Protein AF-A0A7S3ZUK3-F1 (afdb_monomer_lite)

Secondary structure (DSSP, 8-state):
--PPPP---GGGTTPPB--HHHHHHHHHTT--EEEE----TT-GGGS---EEEEEEEE-TTTSSEEEEE-TT--HHHHHHHT-TTSPPPPEEEEEEEEEEEETTS--EEEEEETTS---HHHHHHHHHHHHHHHHHHSS--GGGEEEEEGGG-

Radius of gyration: 14.73 Å; chains: 1; bounding box: 40×36×34 Å

pLDDT: mean 86.03, std 14.01, range [39.22, 97.31]

Structure (mmCIF, N/CA/C/O backbone):
data_AF-A0A7S3ZUK3-F1
#
_entry.id   AF-A0A7S3ZUK3-F1
#
loop_
_atom_site.group_PDB
_atom_site.id
_atom_site.type_symbol
_atom_site.label_atom_id
_atom_site.label_alt_id
_atom_site.label_comp_id
_atom_site.label_asym_id
_atom_site.label_entity_id
_atom_site.label_seq_id
_atom_site.pdbx_PDB_ins_code
_atom_site.Cartn_x
_atom_site.Cartn_y
_atom_site.Cartn_z
_atom_site.occupancy
_atom_site.B_iso_or_equiv
_atom_site.auth_seq_id
_atom_site.auth_comp_id
_atom_site.auth_asym_id
_atom_site.auth_atom_id
_atom_site.pdbx_PDB_model_num
ATOM 1 N N . ASP A 1 1 ? 26.091 -21.760 -8.424 1.00 41.09 1 ASP A N 1
ATOM 2 C CA . ASP A 1 1 ? 25.749 -20.345 -8.189 1.00 41.09 1 ASP A CA 1
ATOM 3 C C . ASP A 1 1 ? 24.680 -20.171 -7.129 1.00 41.09 1 ASP A C 1
ATOM 5 O O . ASP A 1 1 ? 23.492 -20.142 -7.428 1.00 41.09 1 ASP A O 1
ATOM 9 N N . ALA A 1 2 ? 25.106 -20.071 -5.869 1.00 39.22 2 ALA A N 1
ATOM 10 C CA . ALA A 1 2 ? 24.238 -19.630 -4.786 1.00 39.22 2 ALA A CA 1
ATOM 11 C C . ALA A 1 2 ? 24.137 -18.102 -4.868 1.00 39.22 2 ALA A C 1
ATOM 13 O O . ALA A 1 2 ? 25.057 -17.393 -4.468 1.00 39.22 2 ALA A O 1
ATOM 14 N N . ARG A 1 3 ? 23.046 -17.584 -5.445 1.00 39.69 3 ARG A N 1
ATOM 15 C CA . ARG A 1 3 ? 22.705 -16.166 -5.284 1.00 39.69 3 ARG A CA 1
ATOM 16 C C . ARG A 1 3 ? 22.490 -15.934 -3.792 1.00 39.69 3 ARG A C 1
ATOM 18 O O . ARG A 1 3 ? 21.616 -16.572 -3.207 1.00 39.69 3 ARG A O 1
ATOM 25 N N . ALA A 1 4 ? 23.315 -15.081 -3.190 1.00 41.47 4 ALA A N 1
ATOM 26 C CA . ALA A 1 4 ? 23.105 -14.625 -1.825 1.00 41.47 4 ALA A CA 1
ATOM 27 C C . ALA A 1 4 ? 21.666 -14.107 -1.716 1.00 41.47 4 ALA A C 1
ATOM 29 O O . ALA A 1 4 ? 21.233 -13.310 -2.553 1.00 41.47 4 ALA A O 1
ATOM 30 N N . ALA A 1 5 ? 20.916 -14.619 -0.739 1.00 47.66 5 ALA A N 1
ATOM 31 C CA . ALA A 1 5 ? 19.612 -14.059 -0.428 1.00 47.66 5 ALA A CA 1
ATOM 32 C C . ALA A 1 5 ? 19.808 -12.565 -0.117 1.00 47.66 5 ALA A C 1
ATOM 34 O O . ALA A 1 5 ? 20.802 -12.229 0.539 1.00 47.66 5 ALA A O 1
ATOM 35 N N . PRO A 1 6 ? 18.929 -11.673 -0.605 1.00 52.25 6 PRO A N 1
ATOM 36 C CA . PRO A 1 6 ? 18.975 -10.274 -0.202 1.00 52.25 6 PRO A CA 1
ATOM 37 C C . PRO A 1 6 ? 19.021 -10.196 1.328 1.00 52.25 6 PRO A C 1
ATOM 39 O O . PRO A 1 6 ? 18.336 -10.949 2.026 1.00 52.25 6 PRO A O 1
ATOM 42 N N . ALA A 1 7 ? 19.919 -9.355 1.843 1.00 55.91 7 ALA A N 1
ATOM 43 C CA . ALA A 1 7 ? 20.036 -9.115 3.271 1.00 55.91 7 ALA A CA 1
ATOM 44 C C . ALA A 1 7 ? 18.758 -8.399 3.716 1.00 55.91 7 ALA A C 1
ATOM 46 O O . ALA A 1 7 ? 18.637 -7.196 3.516 1.00 55.91 7 ALA A O 1
ATOM 47 N N . GLY A 1 8 ? 17.793 -9.167 4.225 1.00 56.84 8 GLY A N 1
ATOM 48 C CA . GLY A 1 8 ? 16.515 -8.622 4.670 1.00 56.84 8 GLY A CA 1
ATOM 49 C C . GLY A 1 8 ? 16.688 -7.640 5.825 1.00 56.84 8 GLY A C 1
ATOM 50 O O . GLY A 1 8 ? 17.688 -7.685 6.548 1.00 56.84 8 GLY A O 1
ATOM 51 N N . ASP A 1 9 ? 15.696 -6.776 6.006 1.00 67.56 9 ASP A N 1
ATOM 52 C CA . ASP A 1 9 ? 15.693 -5.740 7.033 1.00 67.56 9 ASP A CA 1
ATOM 53 C C . ASP A 1 9 ? 15.969 -6.305 8.441 1.00 67.56 9 ASP A C 1
ATOM 55 O O . ASP A 1 9 ? 15.208 -7.111 8.990 1.00 67.56 9 ASP A O 1
ATOM 59 N N . ALA A 1 10 ? 17.064 -5.851 9.059 1.00 68.19 10 ALA A N 1
ATOM 60 C CA . ALA A 1 10 ? 17.450 -6.239 10.412 1.00 68.19 10 ALA A CA 1
ATOM 61 C C . ALA A 1 10 ? 16.396 -5.842 11.463 1.00 68.19 10 ALA A C 1
ATOM 63 O O . ALA A 1 10 ? 16.288 -6.515 12.489 1.00 68.19 10 ALA A O 1
ATOM 64 N N . ARG A 1 11 ? 15.576 -4.810 11.198 1.00 76.50 11 ARG A N 1
ATOM 65 C CA . ARG A 1 11 ? 14.452 -4.395 12.062 1.00 76.50 11 ARG A CA 1
ATOM 66 C C . ARG A 1 11 ? 13.339 -5.445 12.121 1.00 76.50 11 ARG A C 1
ATOM 68 O O . ARG A 1 11 ? 12.580 -5.471 13.086 1.00 76.50 11 ARG A O 1
ATOM 75 N N . ALA A 1 12 ? 13.260 -6.315 11.116 1.00 78.19 12 ALA A N 1
ATOM 76 C CA . ALA A 1 12 ? 12.280 -7.391 11.016 1.00 78.19 12 ALA A CA 1
ATOM 77 C C . ALA A 1 12 ? 12.857 -8.761 11.428 1.00 78.19 12 ALA A C 1
ATOM 79 O O . ALA A 1 12 ? 12.212 -9.800 11.252 1.00 78.19 12 ALA A O 1
ATOM 80 N N . ALA A 1 13 ? 14.081 -8.810 11.967 1.00 79.94 13 ALA A N 1
ATOM 81 C CA . ALA A 1 13 ? 14.704 -10.061 12.381 1.00 79.94 13 ALA A CA 1
ATOM 82 C C . ALA A 1 13 ? 13.845 -10.781 13.442 1.00 79.94 13 ALA A C 1
ATOM 84 O O . ALA A 1 13 ? 13.615 -10.273 14.535 1.00 79.94 13 ALA A O 1
ATOM 85 N N . GLY A 1 14 ? 13.367 -11.984 13.108 1.00 88.12 14 GLY A N 1
ATOM 86 C CA . GLY A 1 14 ? 12.492 -12.792 13.969 1.00 88.12 14 GLY A CA 1
ATOM 87 C C . GLY A 1 14 ? 10.999 -12.699 13.644 1.00 88.12 14 GLY A C 1
ATOM 88 O O . GLY A 1 14 ? 10.231 -13.536 14.120 1.00 88.12 14 GLY A O 1
ATOM 89 N N . GLU A 1 15 ? 10.576 -11.764 12.790 1.00 94.88 15 GLU A N 1
ATOM 90 C CA . GLU A 1 15 ? 9.186 -11.715 12.337 1.00 94.88 15 GLU A CA 1
ATOM 91 C C . GLU A 1 15 ? 8.849 -12.910 11.430 1.00 94.88 15 GLU A C 1
ATOM 93 O O . GLU A 1 15 ? 9.673 -13.338 10.607 1.00 94.88 15 GLU A O 1
ATOM 98 N N . PRO A 1 16 ? 7.642 -13.486 11.559 1.00 96.31 16 PRO A N 1
ATOM 99 C CA . PRO A 1 16 ? 7.250 -14.632 10.767 1.00 96.31 16 PRO A CA 1
ATOM 100 C C . PRO A 1 16 ? 6.978 -14.263 9.308 1.00 96.31 16 PRO A C 1
ATOM 102 O O . PRO A 1 16 ? 6.372 -13.243 8.985 1.00 96.31 16 PRO A O 1
ATOM 105 N N . PHE A 1 17 ? 7.319 -15.187 8.414 1.00 97.00 17 PHE A N 1
ATOM 106 C CA . PHE A 1 17 ? 6.885 -15.115 7.026 1.00 97.00 17 PHE A CA 1
ATOM 107 C C . PHE A 1 17 ? 5.386 -15.409 6.886 1.00 97.00 17 PHE A C 1
ATOM 109 O O . PHE A 1 17 ? 4.854 -16.336 7.516 1.00 97.00 17 PHE A O 1
ATOM 116 N N . ARG A 1 18 ? 4.716 -14.665 6.004 1.00 96.94 18 ARG A N 1
ATOM 117 C CA . ARG A 1 18 ? 3.310 -14.873 5.628 1.00 96.94 18 ARG A CA 1
ATOM 118 C C . ARG A 1 18 ? 3.139 -14.877 4.113 1.00 96.94 18 ARG A C 1
ATOM 120 O O . ARG A 1 18 ? 3.891 -14.217 3.401 1.00 96.94 18 ARG A O 1
ATOM 127 N N . SER A 1 19 ? 2.181 -15.671 3.634 1.00 96.50 19 SER A N 1
ATOM 128 C CA . SER A 1 19 ? 1.736 -15.647 2.236 1.00 96.50 19 SER A CA 1
ATOM 129 C C . SER A 1 19 ? 0.854 -14.425 1.977 1.00 96.50 19 SER A C 1
ATOM 131 O O . SER A 1 19 ? 0.330 -13.840 2.923 1.00 96.50 19 SER A O 1
ATOM 133 N N . LEU A 1 20 ? 0.641 -14.083 0.701 1.00 95.94 20 LEU A N 1
ATOM 134 C CA . LEU A 1 20 ? -0.301 -13.028 0.312 1.00 95.94 20 LEU A CA 1
ATOM 135 C C . LEU A 1 20 ? -1.691 -13.267 0.912 1.00 95.94 20 LEU A C 1
ATOM 137 O O . LEU A 1 20 ? -2.241 -12.387 1.558 1.00 95.94 20 LEU A O 1
ATOM 141 N N . GLU A 1 21 ? -2.226 -14.474 0.735 1.00 95.31 21 GLU A N 1
ATOM 142 C CA . GLU A 1 21 ? -3.540 -14.864 1.254 1.00 95.31 21 GLU A CA 1
ATOM 143 C C . GLU A 1 21 ? -3.630 -14.684 2.775 1.00 95.31 21 GLU A C 1
ATOM 145 O O . GLU A 1 21 ? -4.595 -14.125 3.290 1.00 95.31 21 GLU A O 1
ATOM 150 N N . ALA A 1 22 ? -2.592 -15.098 3.511 1.00 96.50 22 ALA A N 1
ATOM 151 C CA . ALA A 1 22 ? -2.552 -14.900 4.953 1.00 96.50 22 ALA A CA 1
ATOM 152 C C . ALA A 1 22 ? -2.510 -13.412 5.319 1.00 96.50 22 ALA A C 1
ATOM 154 O O . ALA A 1 22 ? -3.155 -13.019 6.284 1.00 96.50 22 ALA A O 1
ATOM 155 N N . MET A 1 23 ? -1.777 -12.591 4.562 1.00 96.94 23 MET A N 1
ATOM 156 C CA . MET A 1 23 ? -1.711 -11.151 4.804 1.00 96.94 23 MET A CA 1
ATOM 157 C C . MET A 1 23 ? -3.042 -10.452 4.569 1.00 96.94 23 MET A C 1
ATOM 159 O O . MET A 1 23 ? -3.449 -9.668 5.421 1.00 96.94 23 MET A O 1
ATOM 163 N N . VAL A 1 24 ? -3.731 -10.770 3.472 1.00 95.19 24 VAL A N 1
ATOM 164 C CA . VAL A 1 24 ? -5.074 -10.244 3.194 1.00 95.19 24 VAL A CA 1
ATOM 165 C C . VAL A 1 24 ? -6.019 -10.621 4.334 1.00 95.19 24 VAL A C 1
ATOM 167 O O . VAL A 1 24 ? -6.610 -9.742 4.949 1.00 95.19 24 VAL A O 1
ATOM 170 N N . ASN A 1 25 ? -6.048 -11.895 4.738 1.00 94.94 25 ASN A N 1
ATOM 171 C CA . ASN A 1 25 ? -6.866 -12.335 5.871 1.00 94.94 25 ASN A CA 1
ATOM 172 C C . ASN A 1 25 ? -6.512 -11.611 7.184 1.00 94.94 25 ASN A C 1
ATOM 174 O O . ASN A 1 25 ? -7.399 -11.247 7.950 1.00 94.94 25 ASN A O 1
ATOM 178 N N . ILE A 1 26 ? -5.229 -11.398 7.482 1.00 95.31 26 ILE A N 1
ATOM 179 C CA . ILE A 1 26 ? -4.797 -10.688 8.698 1.00 95.31 26 ILE A CA 1
ATOM 180 C C . ILE A 1 26 ? -5.255 -9.223 8.675 1.00 95.31 26 ILE A C 1
ATOM 182 O O . ILE A 1 26 ? -5.712 -8.722 9.706 1.00 95.31 26 ILE A O 1
ATOM 186 N N . ALA A 1 27 ? -5.136 -8.556 7.525 1.00 93.44 27 ALA A N 1
ATOM 187 C CA . ALA A 1 27 ? -5.560 -7.174 7.337 1.00 93.44 27 ALA A CA 1
ATOM 188 C C . ALA A 1 27 ? -7.075 -7.018 7.494 1.00 93.44 27 ALA A C 1
ATOM 190 O O . ALA A 1 27 ? -7.509 -6.236 8.332 1.00 93.44 27 ALA A O 1
ATOM 191 N N . GLU A 1 28 ? -7.857 -7.851 6.813 1.00 89.19 28 GLU A N 1
ATOM 192 C CA . GLU A 1 28 ? -9.327 -7.821 6.852 1.00 89.19 28 GLU A CA 1
ATOM 193 C C . GLU A 1 28 ? -9.914 -8.130 8.238 1.00 89.19 28 GLU A C 1
ATOM 195 O O . GLU A 1 28 ? -11.015 -7.713 8.576 1.00 89.19 28 GLU A O 1
ATOM 200 N N . ASN A 1 29 ? -9.171 -8.845 9.087 1.00 91.38 29 ASN A N 1
ATOM 201 C CA . ASN A 1 29 ? -9.587 -9.124 10.463 1.00 91.38 29 ASN A CA 1
ATOM 202 C C . ASN A 1 29 ? -9.152 -8.036 11.467 1.00 91.38 29 ASN A C 1
ATOM 204 O O . ASN A 1 29 ? -9.210 -8.274 12.677 1.00 91.38 29 ASN A O 1
ATOM 208 N N . GLY A 1 30 ? -8.656 -6.883 11.000 1.00 87.31 30 GLY A N 1
ATOM 209 C CA . GLY A 1 30 ? -8.220 -5.769 11.851 1.00 87.31 30 GLY A CA 1
ATOM 210 C C . GLY A 1 30 ? -6.985 -6.082 12.707 1.00 87.31 30 GLY A C 1
ATOM 211 O O . GLY A 1 30 ? -6.748 -5.452 13.737 1.00 87.31 30 GLY A O 1
ATOM 212 N N . ARG A 1 31 ? -6.193 -7.095 12.327 1.00 89.62 31 ARG A N 1
ATOM 213 C CA . ARG A 1 31 ? -4.996 -7.543 13.072 1.00 89.62 31 ARG A CA 1
ATOM 214 C C . ARG A 1 31 ? -3.694 -7.032 12.462 1.00 89.62 31 ARG A C 1
ATOM 216 O O . ARG A 1 31 ? -2.616 -7.454 12.876 1.00 89.62 31 ARG A O 1
ATOM 223 N N . CYS A 1 32 ? -3.794 -6.152 11.473 1.00 94.44 32 CYS A N 1
ATOM 224 C CA . CYS A 1 32 ? -2.666 -5.607 10.740 1.00 94.44 32 CYS A CA 1
ATOM 225 C C . CYS A 1 32 ? -2.409 -4.157 11.146 1.00 94.44 32 CYS A C 1
ATOM 227 O O . CYS A 1 32 ? -3.331 -3.349 11.264 1.00 94.44 32 CYS A O 1
ATOM 229 N N . ARG A 1 33 ? -1.132 -3.820 11.326 1.00 96.69 33 ARG A N 1
ATOM 230 C CA . ARG A 1 33 ? -0.673 -2.439 11.456 1.00 96.69 33 ARG A CA 1
ATOM 231 C C . ARG A 1 33 ? 0.437 -2.188 10.457 1.00 96.69 33 ARG A C 1
ATOM 233 O O . ARG A 1 33 ? 1.274 -3.064 10.254 1.00 96.69 33 ARG A O 1
ATOM 240 N N . CYS A 1 34 ? 0.467 -1.001 9.879 1.00 95.62 34 CYS A N 1
ATOM 241 C CA . CYS A 1 34 ? 1.544 -0.569 9.002 1.00 95.62 34 CYS A CA 1
ATOM 242 C C . CYS A 1 34 ? 2.173 0.724 9.508 1.00 95.62 34 CYS A C 1
ATOM 244 O O . CYS A 1 34 ? 1.595 1.436 10.326 1.00 95.62 34 CYS A O 1
ATOM 246 N N . VAL A 1 35 ? 3.354 1.036 9.005 1.00 93.81 35 VAL A N 1
ATOM 247 C CA . VAL A 1 35 ? 3.975 2.355 9.142 1.00 93.81 35 VAL A CA 1
ATOM 248 C C . VAL A 1 35 ? 4.139 2.952 7.760 1.00 93.81 35 VAL A C 1
ATOM 250 O O . VAL A 1 35 ? 4.382 2.213 6.812 1.00 93.81 35 VAL A O 1
ATOM 253 N N . VAL A 1 36 ? 3.998 4.270 7.641 1.00 91.19 36 VAL A N 1
ATOM 254 C CA . VAL A 1 36 ? 4.378 4.998 6.424 1.00 91.19 36 VAL A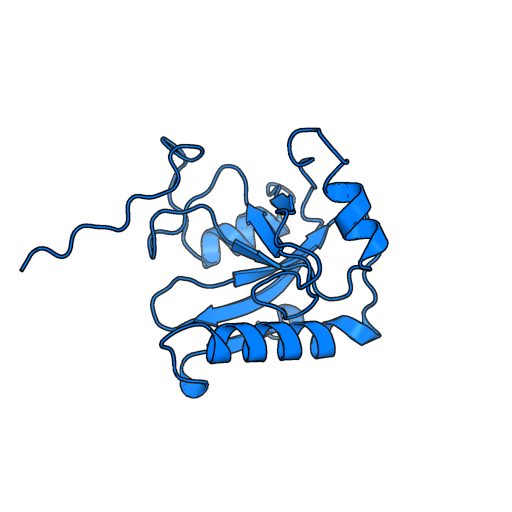 CA 1
ATOM 255 C C . VAL A 1 36 ? 5.877 5.275 6.499 1.00 91.19 36 VAL A C 1
ATOM 257 O O . VAL A 1 36 ? 6.396 5.612 7.560 1.00 91.19 36 VAL A O 1
ATOM 260 N N . GLU A 1 37 ? 6.582 5.124 5.385 1.00 87.25 37 GLU A N 1
ATOM 261 C CA . GLU A 1 37 ? 8.013 5.391 5.281 1.00 87.25 37 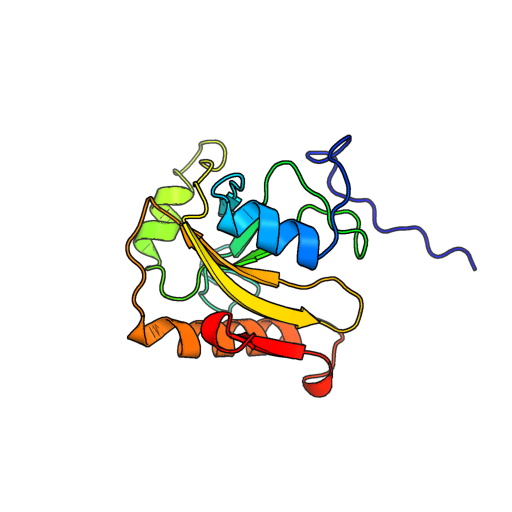GLU A CA 1
ATOM 262 C C . GLU A 1 37 ? 8.297 6.759 4.661 1.00 87.25 37 GLU A C 1
ATOM 264 O O . GLU A 1 37 ? 7.646 7.200 3.708 1.00 87.25 37 GLU A O 1
ATOM 269 N N . ALA A 1 38 ? 9.352 7.409 5.152 1.00 74.31 38 ALA A N 1
ATOM 270 C CA . ALA A 1 38 ? 9.872 8.625 4.551 1.00 74.31 38 ALA A CA 1
ATOM 271 C C . ALA A 1 38 ? 10.569 8.293 3.217 1.00 74.31 38 ALA A C 1
ATOM 273 O O . ALA A 1 38 ? 11.757 7.988 3.169 1.00 74.31 38 ALA A O 1
ATOM 274 N N . ARG A 1 39 ? 9.825 8.358 2.107 1.00 71.25 39 ARG A N 1
ATOM 275 C CA . ARG A 1 39 ? 10.335 8.109 0.740 1.00 71.25 39 ARG A CA 1
ATOM 276 C C . ARG A 1 39 ? 10.652 9.401 -0.041 1.00 71.25 39 ARG A C 1
ATOM 278 O O . ARG A 1 39 ? 10.709 9.395 -1.266 1.00 71.25 39 ARG A O 1
ATOM 285 N N . GLY A 1 40 ? 10.884 10.514 0.661 1.00 61.69 40 GLY A N 1
ATOM 286 C CA . GLY A 1 40 ? 11.055 11.848 0.067 1.00 61.69 40 GLY A CA 1
ATOM 287 C C . GLY A 1 40 ? 9.747 12.440 -0.485 1.00 61.69 40 GLY A C 1
ATOM 288 O O . GLY A 1 40 ? 8.678 11.826 -0.387 1.00 61.69 40 GLY A O 1
ATOM 289 N N . GLU A 1 41 ? 9.825 13.642 -1.072 1.00 57.38 41 GLU A N 1
ATOM 290 C CA . GLU A 1 41 ? 8.661 14.357 -1.642 1.00 57.38 41 GLU A CA 1
ATOM 291 C C . GLU A 1 41 ? 7.960 13.559 -2.759 1.00 57.38 41 GLU A C 1
ATOM 293 O O . GLU A 1 41 ? 6.761 13.704 -2.976 1.00 57.38 41 GLU A O 1
ATOM 298 N N . GLY A 1 42 ? 8.681 12.651 -3.424 1.00 61.12 42 GLY A N 1
ATOM 299 C CA . GLY A 1 42 ? 8.155 11.828 -4.513 1.00 61.12 42 GLY A CA 1
ATOM 300 C C . GLY A 1 42 ? 7.354 10.591 -4.089 1.00 61.12 42 GLY A C 1
ATOM 301 O O . GLY A 1 42 ? 6.840 9.898 -4.962 1.00 61.12 42 GLY A O 1
ATOM 302 N N . GLY A 1 43 ? 7.241 10.261 -2.797 1.00 66.06 43 GLY A N 1
ATOM 303 C CA . GLY A 1 43 ? 6.602 9.006 -2.366 1.00 66.06 43 GLY A CA 1
ATOM 304 C C . GLY A 1 43 ? 7.306 7.759 -2.926 1.00 66.06 43 GLY A C 1
ATOM 305 O O . GLY A 1 43 ? 8.486 7.810 -3.278 1.00 66.06 43 GLY A O 1
ATOM 306 N N . ALA A 1 44 ? 6.603 6.625 -3.030 1.00 75.00 44 ALA A N 1
ATOM 307 C CA . ALA A 1 44 ? 7.186 5.400 -3.592 1.00 75.00 44 ALA A CA 1
ATOM 308 C C . ALA A 1 44 ? 7.702 5.626 -5.021 1.00 75.00 44 ALA A C 1
ATOM 310 O O . ALA A 1 44 ? 6.910 5.769 -5.955 1.00 75.00 44 ALA A O 1
ATOM 311 N N . TRP A 1 45 ? 9.029 5.661 -5.174 1.00 82.75 45 TRP A N 1
ATOM 312 C CA . TRP A 1 45 ? 9.738 5.765 -6.454 1.00 82.75 45 TRP A CA 1
ATOM 313 C C . TRP A 1 45 ? 9.291 6.937 -7.348 1.00 82.75 45 TRP A C 1
ATOM 315 O O . TRP A 1 45 ? 9.353 6.839 -8.570 1.00 82.75 45 TRP A O 1
ATOM 325 N N . GLY A 1 46 ? 8.830 8.044 -6.754 1.00 82.69 46 GLY A N 1
ATOM 326 C CA . GLY A 1 46 ? 8.355 9.216 -7.502 1.00 82.69 46 GLY A CA 1
ATOM 327 C C . GLY A 1 46 ? 6.869 9.190 -7.889 1.00 82.69 46 GLY A C 1
ATOM 328 O O . GLY A 1 46 ? 6.418 10.091 -8.589 1.00 82.69 46 GLY A O 1
ATOM 329 N N . SER A 1 47 ? 6.089 8.197 -7.444 1.00 87.31 47 SER A N 1
ATOM 330 C CA . SER A 1 47 ? 4.645 8.093 -7.742 1.00 87.31 47 SER A CA 1
ATOM 331 C C . SER A 1 47 ? 3.768 9.170 -7.086 1.00 87.31 47 SER A C 1
ATOM 333 O O . SER A 1 47 ? 2.607 9.350 -7.468 1.00 87.31 47 SER A O 1
ATOM 335 N N . GLY A 1 48 ? 4.284 9.840 -6.055 1.00 88.50 48 GLY A N 1
ATOM 336 C CA . GLY A 1 48 ? 3.528 10.708 -5.153 1.00 88.50 48 GLY A CA 1
ATOM 337 C C . GLY A 1 48 ? 2.580 9.950 -4.218 1.00 88.50 48 GLY A C 1
ATOM 338 O O . GLY A 1 48 ? 1.856 10.583 -3.455 1.00 88.50 48 GLY A O 1
ATOM 339 N N . VAL A 1 49 ? 2.567 8.613 -4.262 1.00 92.69 49 VAL A N 1
ATOM 340 C CA . VAL A 1 49 ? 1.685 7.778 -3.441 1.00 92.69 49 VAL A CA 1
ATOM 341 C C . VAL A 1 49 ? 2.400 7.405 -2.138 1.00 92.69 49 VAL A C 1
ATOM 343 O O . VAL A 1 49 ? 3.560 6.970 -2.191 1.00 92.69 49 VAL A O 1
ATOM 346 N N . PRO A 1 50 ? 1.750 7.576 -0.970 1.00 93.31 50 PRO A N 1
ATOM 347 C CA . PRO A 1 50 ? 2.311 7.149 0.304 1.00 93.31 50 PRO A CA 1
ATOM 348 C C . PRO A 1 50 ? 2.579 5.647 0.322 1.00 93.31 50 PRO A C 1
ATOM 350 O O . PRO A 1 50 ? 1.814 4.849 -0.224 1.00 93.31 50 PRO A O 1
ATOM 353 N N . TYR A 1 51 ? 3.681 5.275 0.957 1.00 93.38 51 TYR A N 1
ATOM 354 C CA . TYR A 1 51 ? 4.223 3.926 0.934 1.00 93.38 51 TYR A CA 1
ATOM 355 C C . TYR A 1 51 ? 4.760 3.555 2.297 1.00 93.38 51 TYR A C 1
ATOM 357 O O . TYR A 1 51 ? 5.194 4.431 3.044 1.00 93.38 51 TYR A O 1
ATOM 365 N N . GLY A 1 52 ? 4.778 2.268 2.594 1.00 93.94 52 GLY A N 1
ATOM 366 C CA . GLY A 1 52 ? 5.367 1.784 3.816 1.00 93.94 52 GLY A CA 1
ATOM 367 C C . GLY A 1 52 ? 5.359 0.275 3.918 1.00 93.94 52 GLY A C 1
ATOM 368 O O . GLY A 1 52 ? 5.345 -0.429 2.910 1.00 93.94 52 GLY A O 1
ATOM 369 N N . GLU A 1 53 ? 5.325 -0.216 5.148 1.00 95.38 53 GLU A N 1
ATOM 370 C CA . GLU A 1 53 ? 5.448 -1.639 5.438 1.00 95.38 53 GLU A CA 1
ATOM 371 C C . GLU A 1 53 ? 4.506 -2.085 6.558 1.00 95.38 53 GLU A C 1
ATOM 373 O O . GLU A 1 53 ? 4.166 -1.323 7.468 1.00 95.38 53 GLU A O 1
ATOM 378 N N . VAL A 1 54 ? 4.083 -3.345 6.499 1.00 96.38 54 VAL A N 1
ATOM 379 C CA . VAL A 1 54 ? 3.333 -4.013 7.559 1.00 96.38 54 VAL A CA 1
ATOM 380 C C . VAL A 1 54 ? 4.278 -4.442 8.676 1.00 96.38 54 VAL A C 1
ATOM 382 O O . VAL A 1 54 ? 5.266 -5.132 8.443 1.00 96.38 54 VAL A O 1
ATOM 385 N N . LEU A 1 55 ? 3.921 -4.122 9.915 1.00 95.25 55 LEU A N 1
ATOM 386 C CA . LEU A 1 55 ? 4.660 -4.549 11.098 1.00 95.25 55 LEU A CA 1
ATOM 387 C C . LEU A 1 55 ? 4.353 -6.011 11.4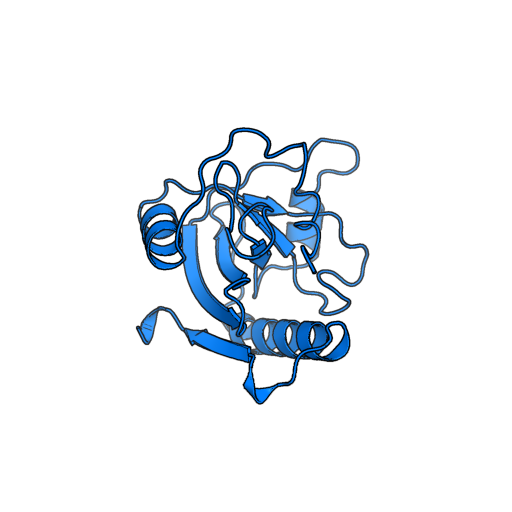53 1.00 95.25 55 LEU A C 1
ATOM 389 O O . LEU A 1 55 ? 3.191 -6.423 11.479 1.00 95.25 55 LEU A O 1
ATOM 393 N N . GLY A 1 56 ? 5.383 -6.780 11.811 1.00 95.38 56 GLY A N 1
ATOM 394 C CA . GLY A 1 56 ? 5.228 -8.126 12.365 1.00 95.38 56 GLY A CA 1
ATOM 395 C C . GLY A 1 56 ? 5.131 -9.256 11.339 1.00 95.38 56 GLY A C 1
ATOM 396 O O . GLY A 1 56 ? 4.980 -10.409 11.748 1.00 95.38 56 GLY A O 1
ATOM 397 N N . PHE A 1 57 ? 5.213 -8.975 10.034 1.00 96.12 57 PHE A N 1
ATOM 398 C CA . PHE A 1 57 ? 5.061 -9.994 8.995 1.00 96.12 57 PHE A CA 1
ATOM 399 C C . PHE A 1 57 ? 5.976 -9.755 7.798 1.00 96.12 57 PHE A C 1
ATOM 401 O O . PHE A 1 57 ? 5.947 -8.699 7.170 1.00 96.12 57 PHE A O 1
ATOM 408 N N . ARG A 1 58 ? 6.716 -10.799 7.417 1.00 96.50 58 ARG A N 1
ATOM 409 C CA . ARG A 1 58 ? 7.682 -10.754 6.314 1.00 96.50 58 ARG A CA 1
ATOM 410 C C . ARG A 1 58 ? 7.182 -11.413 5.039 1.00 96.50 58 ARG A C 1
ATOM 412 O O . ARG A 1 58 ? 6.465 -12.424 5.076 1.00 96.50 58 ARG A O 1
ATOM 419 N N . ASN A 1 59 ? 7.639 -10.887 3.912 1.00 95.06 59 ASN A N 1
ATOM 420 C CA . ASN A 1 59 ? 7.499 -11.480 2.597 1.00 95.06 59 ASN A CA 1
ATOM 421 C C . ASN A 1 59 ? 8.689 -12.412 2.313 1.00 95.06 59 ASN A C 1
ATOM 423 O O . ASN A 1 59 ? 9.847 -12.087 2.556 1.00 95.06 59 ASN A O 1
ATOM 427 N N . ARG A 1 60 ? 8.416 -13.619 1.803 1.00 94.38 60 ARG A N 1
ATOM 428 C CA . ARG A 1 60 ? 9.470 -14.584 1.435 1.00 94.38 60 ARG A CA 1
ATOM 429 C C . ARG A 1 60 ? 10.216 -14.204 0.156 1.00 94.38 60 ARG A C 1
ATOM 431 O O . ARG A 1 60 ? 11.259 -14.794 -0.105 1.00 94.38 60 ARG A O 1
ATOM 438 N N . ALA A 1 61 ? 9.658 -13.308 -0.657 1.00 92.62 61 ALA A N 1
ATOM 439 C CA . ALA A 1 61 ? 10.211 -12.954 -1.960 1.00 92.62 61 ALA A CA 1
ATOM 440 C C . ALA A 1 61 ? 11.556 -12.218 -1.853 1.00 92.62 61 ALA A C 1
ATOM 442 O O . ALA A 1 61 ? 12.464 -12.489 -2.636 1.00 92.62 61 ALA A O 1
ATOM 443 N N . ASP A 1 62 ? 11.680 -11.320 -0.881 1.00 90.56 62 ASP A N 1
ATOM 444 C CA . ASP A 1 62 ? 12.861 -10.488 -0.630 1.00 90.56 62 ASP A CA 1
ATOM 445 C C . ASP A 1 62 ? 13.339 -10.542 0.826 1.00 90.56 62 ASP A C 1
ATOM 447 O O . ASP A 1 62 ? 14.456 -10.132 1.118 1.00 90.56 62 ASP A O 1
ATOM 451 N N . GLY A 1 63 ? 12.556 -11.127 1.732 1.00 92.44 63 GLY A N 1
ATOM 452 C CA . GLY A 1 63 ? 12.927 -11.206 3.135 1.00 92.44 63 GLY A CA 1
ATOM 453 C C . GLY A 1 63 ? 12.582 -9.952 3.928 1.00 92.44 63 GLY A C 1
ATOM 454 O O . GLY A 1 63 ? 12.876 -9.936 5.122 1.00 92.44 63 GLY A O 1
ATOM 455 N N . ASP A 1 64 ? 11.942 -8.953 3.335 1.00 93.44 64 ASP A N 1
ATOM 456 C CA . ASP A 1 64 ? 11.550 -7.732 4.033 1.00 93.44 64 ASP A CA 1
ATOM 457 C C . ASP A 1 64 ? 10.137 -7.863 4.604 1.00 93.44 64 ASP A C 1
ATOM 459 O O . ASP A 1 64 ? 9.480 -8.904 4.469 1.00 93.44 64 ASP A O 1
ATOM 463 N N . ARG A 1 65 ? 9.674 -6.840 5.322 1.00 95.88 65 ARG A N 1
ATOM 464 C CA . ARG A 1 65 ? 8.2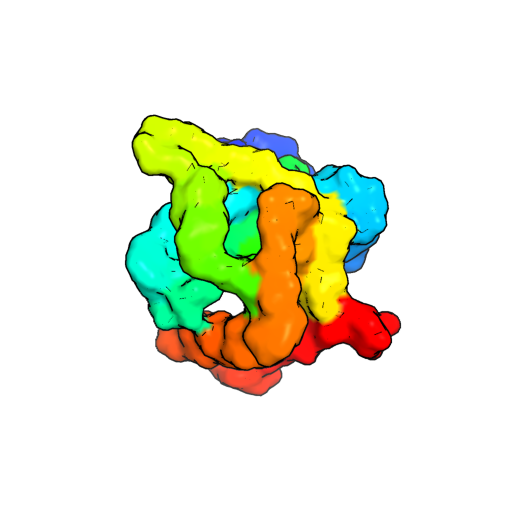64 -6.743 5.708 1.00 95.88 65 ARG A CA 1
ATOM 465 C C . ARG A 1 65 ? 7.381 -6.619 4.472 1.00 95.88 65 ARG A C 1
ATOM 467 O O . ARG A 1 65 ? 7.825 -6.253 3.391 1.00 95.88 65 ARG A O 1
ATOM 474 N N . TRP A 1 66 ? 6.108 -6.964 4.624 1.00 96.94 66 TRP A N 1
ATOM 475 C CA . TRP A 1 66 ? 5.151 -6.792 3.536 1.00 96.94 66 TRP A CA 1
ATOM 476 C C . TRP A 1 66 ? 4.962 -5.318 3.200 1.00 96.94 66 TRP A C 1
ATOM 478 O O . TRP A 1 66 ? 4.545 -4.538 4.048 1.00 96.94 66 TRP A O 1
ATOM 488 N N . ASP A 1 67 ? 5.214 -4.956 1.951 1.00 95.81 67 ASP A N 1
ATOM 489 C CA . ASP A 1 67 ? 5.039 -3.589 1.486 1.00 95.81 67 ASP A CA 1
ATOM 490 C C . ASP A 1 67 ? 3.563 -3.207 1.325 1.00 95.81 67 ASP A C 1
ATOM 492 O O . ASP A 1 67 ? 2.743 -3.970 0.790 1.00 95.81 67 ASP A O 1
ATOM 496 N N . VAL A 1 68 ? 3.254 -1.968 1.698 1.00 96.50 68 VAL A N 1
ATOM 497 C CA . VAL A 1 68 ? 1.941 -1.351 1.510 1.00 96.50 68 VAL A CA 1
ATOM 498 C C . VAL A 1 68 ? 2.058 -0.017 0.788 1.00 96.50 68 VAL A C 1
ATOM 500 O O . VAL A 1 68 ? 3.061 0.688 0.886 1.00 96.50 68 VAL A O 1
ATOM 503 N N . PHE A 1 69 ? 0.995 0.365 0.097 1.00 96.38 69 PHE A N 1
ATOM 504 C CA . PHE A 1 69 ? 0.795 1.725 -0.379 1.00 96.38 69 PHE A CA 1
ATOM 505 C C . PHE A 1 69 ? -0.636 2.167 -0.076 1.00 96.38 69 PHE A C 1
ATOM 507 O O . PHE A 1 69 ? -1.542 1.338 0.029 1.00 96.38 69 PHE A O 1
ATOM 514 N N . LEU A 1 70 ? -0.823 3.473 0.107 1.00 95.94 70 LEU A N 1
ATOM 515 C CA . LEU A 1 70 ? -2.072 4.053 0.601 1.00 95.94 70 LEU A CA 1
ATOM 516 C C . LEU A 1 70 ? -2.679 4.958 -0.485 1.00 95.94 70 LEU A C 1
ATOM 518 O O . LEU A 1 70 ? -2.517 6.181 -0.429 1.00 95.94 70 LEU A O 1
ATOM 522 N N . PRO A 1 71 ? -3.292 4.385 -1.538 1.00 96.31 71 PRO A N 1
ATOM 523 C CA . PRO A 1 71 ? -3.884 5.177 -2.610 1.00 96.31 71 PRO A CA 1
ATOM 524 C C . PRO A 1 71 ? -5.081 5.981 -2.087 1.00 96.31 71 PRO A C 1
ATOM 526 O O . PRO A 1 71 ? -5.800 5.535 -1.201 1.00 96.31 71 PRO A O 1
ATOM 529 N N . GLY A 1 72 ? -5.289 7.183 -2.624 1.00 95.31 72 GLY A N 1
ATOM 530 C CA . GLY A 1 72 ? -6.363 8.080 -2.187 1.00 95.31 72 GLY A CA 1
ATOM 531 C C . GLY A 1 72 ? -6.053 8.860 -0.904 1.00 95.31 72 GLY A C 1
ATOM 532 O O . GLY A 1 72 ? -6.722 9.856 -0.635 1.00 95.31 72 GLY A O 1
ATOM 533 N N . LEU A 1 73 ? -4.997 8.510 -0.161 1.00 93.75 73 LEU A N 1
ATOM 534 C CA . LEU A 1 73 ? -4.545 9.293 0.990 1.00 93.75 73 LEU A CA 1
ATOM 535 C C . LEU A 1 73 ? -3.973 10.649 0.534 1.00 93.75 73 LEU A C 1
ATOM 537 O O . LEU A 1 73 ? -3.270 10.753 -0.482 1.00 93.75 73 LEU A O 1
ATOM 541 N N . ALA A 1 74 ? -4.292 11.725 1.256 1.00 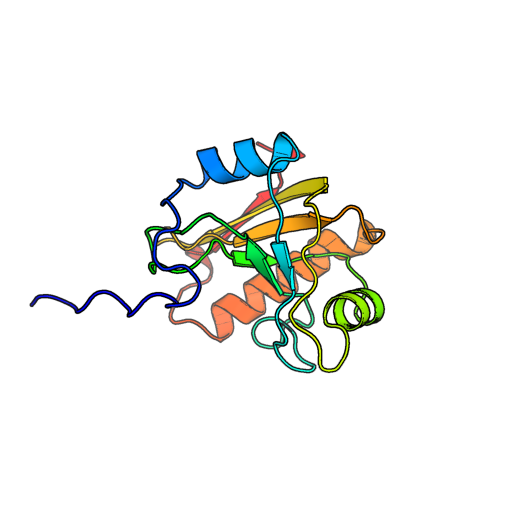90.19 74 ALA A N 1
ATOM 542 C CA . ALA A 1 74 ? -3.712 13.034 0.984 1.00 90.19 74 ALA A CA 1
ATOM 543 C C . ALA A 1 74 ? -2.251 13.092 1.448 1.00 90.19 74 ALA A C 1
ATOM 545 O O . ALA A 1 74 ? -1.860 12.479 2.440 1.00 90.19 74 ALA A O 1
ATOM 546 N N . ARG A 1 75 ? -1.423 13.871 0.743 1.00 84.88 75 ARG A N 1
ATOM 547 C CA . ARG A 1 75 ? -0.001 13.978 1.088 1.00 84.88 75 ARG A CA 1
ATOM 548 C C . ARG A 1 75 ? 0.215 14.560 2.487 1.00 84.88 75 ARG A C 1
ATOM 550 O O . ARG A 1 75 ? 1.033 14.032 3.226 1.00 84.88 75 ARG A O 1
ATOM 557 N N . ALA A 1 76 ? -0.560 15.579 2.855 1.00 87.19 76 ALA A N 1
ATOM 558 C CA . ALA A 1 76 ? -0.496 16.186 4.183 1.00 87.19 76 ALA A CA 1
ATOM 559 C C . ALA A 1 76 ? -0.777 15.172 5.307 1.00 87.19 76 ALA A C 1
ATOM 561 O O . ALA A 1 76 ? -0.114 15.208 6.338 1.00 87.19 76 ALA A O 1
ATOM 562 N N . ASP A 1 77 ? -1.698 14.231 5.085 1.00 89.31 77 ASP A N 1
ATOM 563 C CA . ASP A 1 77 ? -2.011 13.169 6.046 1.00 89.31 77 ASP A CA 1
ATOM 564 C C . ASP A 1 77 ? -0.876 12.143 6.148 1.00 89.31 77 ASP A C 1
ATOM 566 O O . ASP A 1 77 ? -0.513 11.703 7.239 1.00 89.31 77 ASP A O 1
ATOM 570 N N . ALA A 1 78 ? -0.262 11.794 5.014 1.00 85.56 78 ALA A N 1
ATOM 571 C CA . ALA A 1 78 ? 0.919 10.938 4.996 1.00 85.56 78 ALA A CA 1
ATOM 572 C C . ALA A 1 78 ? 2.117 11.590 5.707 1.00 85.56 78 ALA A C 1
ATOM 574 O O . ALA A 1 78 ? 2.816 10.919 6.462 1.00 85.56 78 ALA A O 1
ATOM 575 N N . ASP A 1 79 ? 2.328 12.892 5.513 1.00 85.12 79 ASP A N 1
ATOM 576 C CA . ASP A 1 79 ? 3.367 13.646 6.219 1.00 85.12 79 ASP A CA 1
ATOM 577 C C . ASP A 1 79 ? 3.060 13.737 7.725 1.00 85.12 79 ASP A C 1
ATOM 579 O O . ASP A 1 79 ? 3.961 13.579 8.546 1.00 85.12 79 ASP A O 1
ATOM 583 N N . ALA A 1 80 ? 1.787 13.884 8.110 1.00 84.69 80 ALA A N 1
ATOM 584 C CA . ALA A 1 80 ? 1.365 13.821 9.510 1.00 84.69 80 ALA A CA 1
ATOM 585 C C . ALA A 1 80 ? 1.589 12.431 10.139 1.00 84.69 80 ALA A C 1
ATOM 587 O O . ALA A 1 80 ? 1.847 12.327 11.337 1.00 84.69 80 ALA A O 1
ATOM 588 N N . ALA A 1 81 ? 1.522 11.350 9.353 1.00 82.81 81 ALA A N 1
ATOM 589 C CA . ALA A 1 81 ? 1.850 10.001 9.818 1.00 82.81 81 ALA A CA 1
ATOM 590 C C . ALA A 1 81 ? 3.356 9.781 10.049 1.00 82.81 81 ALA A C 1
ATOM 592 O O . ALA A 1 81 ? 3.730 8.880 10.804 1.00 82.81 81 ALA A O 1
ATOM 593 N N . LEU A 1 82 ? 4.199 10.590 9.402 1.00 78.31 82 LEU A N 1
ATOM 594 C CA . LEU A 1 82 ? 5.658 10.510 9.463 1.00 78.31 82 LEU A CA 1
ATOM 595 C C . LEU A 1 82 ? 6.283 11.315 10.608 1.00 78.31 82 LEU A C 1
ATOM 597 O O . LEU A 1 82 ? 7.504 11.304 10.700 1.00 78.31 82 LEU A O 1
ATOM 601 N N . ASP A 1 83 ? 5.465 11.989 11.426 1.00 66.81 83 ASP A N 1
ATOM 602 C CA . ASP A 1 83 ? 5.804 12.845 12.577 1.00 66.81 83 ASP A CA 1
ATOM 603 C C . ASP A 1 83 ? 7.270 13.321 12.616 1.00 66.81 83 ASP A C 1
ATOM 605 O O . ASP A 1 83 ? 8.178 12.593 13.019 1.00 66.81 83 ASP A O 1
ATOM 609 N N . ALA A 1 84 ? 7.511 14.549 12.145 1.00 53.22 84 ALA A N 1
ATOM 610 C CA . ALA A 1 84 ? 8.839 15.066 11.816 1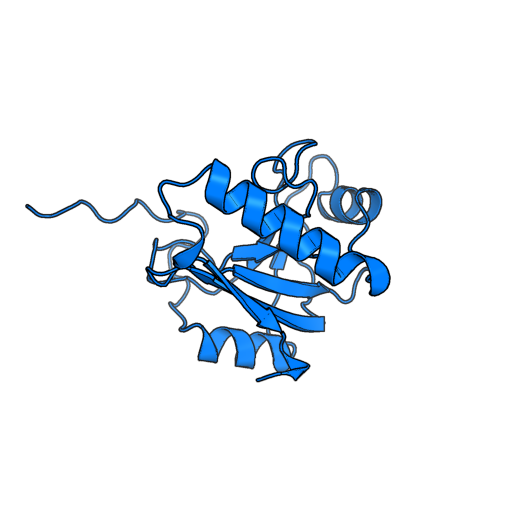.00 53.22 84 ALA A CA 1
ATOM 611 C C . ALA A 1 84 ? 9.856 14.927 12.972 1.00 53.22 84 ALA A C 1
ATOM 613 O O . ALA A 1 84 ? 9.951 15.784 13.848 1.00 53.22 84 ALA A O 1
ATOM 614 N N . GLY A 1 85 ? 10.661 13.858 12.933 1.00 54.53 85 GLY A N 1
ATOM 615 C CA . GLY A 1 85 ? 11.730 13.579 13.898 1.00 54.53 85 GLY A CA 1
ATOM 616 C C . GLY A 1 85 ? 11.441 12.470 14.918 1.00 54.53 85 GLY A C 1
ATOM 617 O O . GLY A 1 85 ? 12.294 12.229 15.773 1.00 54.53 85 GLY A O 1
ATOM 618 N N . ALA A 1 86 ? 10.296 11.788 14.835 1.00 60.97 86 ALA A N 1
ATOM 619 C CA . ALA A 1 86 ? 9.962 10.618 15.647 1.00 60.97 86 ALA A CA 1
ATOM 620 C C . ALA A 1 86 ? 9.977 9.316 14.821 1.00 60.97 86 ALA A C 1
ATOM 622 O O . ALA A 1 86 ? 10.018 9.327 13.591 1.00 60.97 86 ALA A O 1
ATOM 623 N N . GLU A 1 87 ? 9.969 8.174 15.513 1.00 70.81 87 GLU A N 1
ATOM 624 C CA . GLU A 1 87 ? 9.778 6.864 14.880 1.00 70.81 87 GLU A CA 1
ATOM 625 C C . GLU A 1 87 ? 8.429 6.819 14.130 1.00 70.81 87 GLU A C 1
ATOM 627 O O . GLU A 1 87 ? 7.438 7.336 14.659 1.00 70.81 87 GLU A O 1
ATOM 632 N N . PRO A 1 88 ? 8.347 6.180 12.943 1.00 81.62 88 PRO A N 1
ATOM 633 C CA . PRO A 1 88 ? 7.111 6.099 12.170 1.00 81.62 88 PRO A CA 1
ATOM 634 C C . PRO A 1 88 ? 5.930 5.599 13.007 1.00 81.62 88 PRO A C 1
ATOM 636 O O . PRO A 1 88 ? 5.998 4.535 13.632 1.00 81.62 88 PRO A O 1
ATOM 639 N N . ARG A 1 89 ? 4.821 6.348 13.008 1.00 87.75 89 ARG A N 1
ATOM 640 C CA . ARG A 1 89 ? 3.642 6.007 13.812 1.00 87.75 89 ARG A CA 1
ATOM 641 C C . ARG A 1 89 ? 2.952 4.759 13.245 1.00 87.75 89 ARG A C 1
ATOM 643 O O . ARG A 1 89 ? 2.520 4.794 12.091 1.00 87.75 89 ARG A O 1
ATOM 650 N N . PRO A 1 90 ? 2.742 3.690 14.038 1.00 92.69 90 PRO A N 1
ATOM 651 C CA . PRO A 1 90 ? 1.931 2.560 13.602 1.00 92.69 90 PRO A CA 1
ATOM 652 C C . PRO A 1 90 ? 0.474 2.974 13.372 1.00 92.69 90 PRO A C 1
ATOM 654 O O . PRO A 1 90 ? -0.178 3.511 14.268 1.00 92.69 90 PRO A O 1
ATOM 657 N N . LEU A 1 91 ? -0.046 2.673 12.188 1.00 94.19 91 LEU A N 1
ATOM 658 C CA . LEU A 1 91 ? -1.424 2.896 11.769 1.00 94.19 91 LEU A CA 1
ATOM 659 C C . LEU A 1 91 ? -2.148 1.553 11.682 1.00 94.19 91 LEU A C 1
ATOM 661 O O . LEU A 1 91 ? -1.593 0.579 11.172 1.00 94.19 91 LEU A O 1
ATOM 665 N N . ALA A 1 92 ? -3.378 1.489 12.187 1.00 95.88 92 ALA A N 1
ATOM 666 C CA . ALA A 1 92 ? -4.235 0.328 11.979 1.00 95.88 92 ALA A CA 1
ATOM 667 C C . ALA A 1 92 ? -4.709 0.300 10.522 1.00 95.88 92 ALA A C 1
ATOM 669 O O . ALA A 1 92 ? -5.146 1.325 9.999 1.00 95.88 92 ALA A O 1
ATOM 670 N N . VAL A 1 93 ? -4.583 -0.860 9.874 1.00 96.12 93 VAL A N 1
ATOM 671 C CA . VAL A 1 93 ? -5.149 -1.082 8.540 1.00 96.12 93 VAL A CA 1
ATOM 672 C C . VAL A 1 93 ? -6.646 -1.324 8.701 1.00 96.12 93 VAL A C 1
ATOM 674 O O . VAL A 1 93 ? -7.031 -2.259 9.402 1.00 96.12 93 VAL A O 1
ATOM 677 N N . ALA A 1 94 ? -7.454 -0.485 8.055 1.00 94.56 94 ALA A N 1
ATOM 678 C CA . ALA A 1 94 ? -8.911 -0.539 8.102 1.00 94.56 94 ALA A CA 1
ATOM 679 C C . ALA A 1 94 ? -9.456 -1.636 7.179 1.00 94.56 94 ALA A C 1
ATOM 681 O O . ALA A 1 94 ? -10.280 -2.451 7.584 1.00 94.56 94 ALA A O 1
ATOM 682 N N . ARG A 1 95 ? -8.968 -1.658 5.930 1.00 93.12 95 ARG A N 1
ATOM 683 C CA . ARG A 1 95 ? -9.301 -2.657 4.905 1.00 93.12 95 ARG A CA 1
ATOM 684 C C . ARG A 1 95 ? -8.250 -2.716 3.802 1.00 93.12 95 ARG A C 1
ATOM 686 O O . ARG A 1 95 ? -7.471 -1.774 3.608 1.00 93.12 95 ARG A O 1
ATOM 693 N N . VAL A 1 96 ? -8.259 -3.809 3.050 1.00 95.81 96 VAL A N 1
ATOM 694 C CA . VAL A 1 96 ? -7.496 -3.976 1.812 1.00 95.81 96 VAL A CA 1
ATOM 695 C C . VAL A 1 96 ? -8.341 -3.488 0.635 1.00 95.81 96 VAL A C 1
ATOM 697 O O . VAL A 1 96 ? -9.407 -4.016 0.355 1.00 95.81 96 VAL A O 1
ATOM 700 N N . LEU A 1 97 ? -7.841 -2.490 -0.091 1.00 95.56 97 LEU A N 1
ATOM 701 C CA . LEU A 1 97 ? -8.483 -1.966 -1.305 1.00 95.56 97 LEU A CA 1
ATOM 702 C C . LEU A 1 97 ? -8.152 -2.829 -2.533 1.00 95.56 97 LEU A C 1
ATOM 704 O O . LEU A 1 97 ? -8.885 -2.881 -3.519 1.00 95.56 97 LEU A O 1
ATOM 708 N N . GLY A 1 98 ? -7.012 -3.513 -2.490 1.00 95.56 98 GLY A N 1
ATOM 709 C CA . GLY A 1 98 ? -6.573 -4.400 -3.552 1.00 95.56 98 GLY A CA 1
ATOM 710 C C . GLY A 1 98 ? -5.113 -4.799 -3.415 1.00 95.56 98 GLY A C 1
ATOM 711 O O . GLY A 1 98 ? -4.439 -4.510 -2.424 1.00 95.56 98 GLY A O 1
ATOM 712 N N . VAL A 1 99 ? -4.601 -5.468 -4.442 1.00 96.88 99 VAL A N 1
ATOM 713 C CA . VAL A 1 99 ? -3.231 -5.983 -4.463 1.00 96.88 99 VAL A CA 1
ATOM 714 C C . VAL A 1 99 ? -2.586 -5.709 -5.811 1.00 96.88 99 VAL A C 1
ATOM 716 O O . VAL A 1 99 ? -3.140 -6.027 -6.863 1.00 96.88 99 VAL A O 1
ATOM 719 N N . VAL A 1 100 ? -1.362 -5.186 -5.791 1.00 96.19 100 VAL A N 1
ATOM 720 C CA . VAL A 1 100 ? -0.489 -5.161 -6.968 1.00 96.19 100 VAL A CA 1
ATOM 721 C C . VAL A 1 100 ? 0.322 -6.456 -6.999 1.00 96.19 100 VAL A C 1
ATOM 723 O O . VAL A 1 100 ? 1.313 -6.630 -6.284 1.00 96.19 100 VAL A O 1
ATOM 726 N N . LEU A 1 101 ? -0.101 -7.383 -7.854 1.00 95.00 101 LEU A N 1
ATOM 727 C CA . LEU A 1 101 ? 0.595 -8.626 -8.135 1.00 95.00 101 LEU A CA 1
ATOM 728 C C . LEU A 1 101 ? 1.826 -8.384 -9.005 1.00 95.00 101 LEU A C 1
ATOM 730 O O . LEU A 1 101 ? 1.724 -8.058 -10.185 1.00 95.00 101 LEU A O 1
ATOM 734 N N . ILE A 1 102 ? 2.996 -8.630 -8.425 1.00 92.06 102 ILE A N 1
ATOM 735 C CA . ILE A 1 102 ? 4.294 -8.635 -9.108 1.00 92.06 102 ILE A CA 1
ATOM 736 C C . ILE A 1 102 ? 4.810 -10.070 -9.283 1.00 92.06 102 ILE A C 1
ATOM 738 O O . ILE A 1 102 ? 4.959 -10.820 -8.312 1.00 92.06 102 ILE A O 1
ATOM 742 N N . LYS A 1 103 ? 5.134 -10.464 -10.522 1.00 86.06 103 LYS A N 1
ATOM 743 C CA . LYS A 1 103 ? 5.711 -11.790 -10.810 1.00 86.06 103 LYS A CA 1
ATOM 744 C C . LYS A 1 103 ? 7.072 -11.950 -10.126 1.00 86.06 103 LYS A C 1
ATOM 746 O O . LYS A 1 103 ? 8.058 -11.355 -10.562 1.00 86.06 103 LYS A O 1
ATOM 751 N N . GLY A 1 104 ? 7.121 -12.837 -9.138 1.00 86.56 104 GLY A N 1
ATOM 752 C CA . GLY A 1 104 ? 8.251 -13.014 -8.221 1.00 86.56 104 GLY A CA 1
ATOM 753 C C . GLY A 1 104 ? 7.811 -13.069 -6.755 1.00 86.56 104 GLY A C 1
ATOM 754 O O . GLY A 1 104 ? 8.601 -13.466 -5.912 1.00 86.56 104 GLY A O 1
ATOM 755 N N . GLY A 1 105 ? 6.550 -12.724 -6.462 1.00 90.12 105 GLY A N 1
ATOM 756 C CA . GLY A 1 105 ? 5.958 -12.844 -5.125 1.00 90.12 105 GLY A CA 1
ATOM 757 C C . GLY A 1 105 ? 6.087 -11.584 -4.269 1.00 90.12 105 GLY A C 1
ATOM 758 O O . GLY A 1 105 ? 5.451 -11.498 -3.223 1.00 90.12 105 GLY A O 1
ATOM 759 N N . ASN A 1 106 ? 6.850 -10.582 -4.722 1.00 92.44 106 ASN A N 1
ATOM 760 C CA . ASN A 1 106 ? 7.007 -9.320 -4.002 1.00 92.44 106 ASN A CA 1
ATOM 761 C C . ASN A 1 106 ? 5.819 -8.361 -4.224 1.00 92.44 106 ASN A C 1
ATOM 763 O O . ASN A 1 106 ? 5.983 -7.255 -4.737 1.00 92.44 106 ASN A O 1
ATOM 767 N N . HIS A 1 107 ? 4.608 -8.838 -3.942 1.00 95.50 107 HIS A N 1
ATOM 768 C CA . HIS A 1 107 ? 3.361 -8.100 -4.134 1.00 95.50 107 HIS A CA 1
ATOM 769 C C . HIS A 1 107 ? 3.248 -6.916 -3.167 1.00 95.50 107 HIS A C 1
ATOM 771 O O . HIS A 1 107 ? 3.881 -6.915 -2.115 1.00 95.50 107 HIS A O 1
ATOM 777 N N . LYS A 1 108 ? 2.429 -5.925 -3.527 1.00 96.50 108 LYS A N 1
ATOM 778 C CA . LYS A 1 108 ? 2.177 -4.727 -2.711 1.00 96.50 108 LYS A CA 1
ATOM 779 C C . LYS A 1 108 ? 0.702 -4.674 -2.342 1.00 96.50 108 LYS A C 1
ATOM 781 O O . LYS A 1 108 ? -0.138 -4.866 -3.224 1.00 96.50 108 LYS A O 1
ATOM 786 N N . LEU A 1 109 ? 0.389 -4.420 -1.077 1.00 97.25 109 LEU A N 1
ATOM 787 C CA . LEU A 1 109 ? -0.995 -4.262 -0.626 1.00 97.25 109 LEU A CA 1
ATOM 788 C C . LEU A 1 109 ? -1.427 -2.800 -0.792 1.00 97.25 109 LEU A C 1
ATOM 790 O O . LEU A 1 109 ? -0.732 -1.900 -0.328 1.00 97.25 109 LEU A O 1
ATOM 794 N N . ALA A 1 110 ? -2.568 -2.573 -1.440 1.00 97.31 110 ALA A N 1
ATOM 795 C CA . ALA A 1 110 ? -3.253 -1.286 -1.424 1.00 97.31 110 ALA A CA 1
ATOM 796 C C . ALA A 1 110 ? -4.170 -1.264 -0.201 1.00 97.31 110 ALA A C 1
ATOM 798 O O . ALA A 1 110 ? -5.046 -2.124 -0.093 1.00 97.31 110 ALA A O 1
ATOM 799 N N . VAL A 1 111 ? -3.969 -0.327 0.723 1.00 96.56 111 VAL A N 1
ATOM 800 C CA . VAL A 1 111 ? -4.685 -0.334 2.007 1.00 96.56 111 VAL A CA 1
ATOM 801 C C . VAL A 1 111 ? -5.270 1.024 2.362 1.00 96.56 111 VAL A C 1
ATOM 803 O O . VAL A 1 111 ? -4.706 2.068 2.035 1.00 96.56 111 VAL A O 1
ATOM 806 N N . GLU A 1 112 ? -6.378 0.977 3.091 1.00 95.31 112 GLU A N 1
ATOM 807 C CA . GLU A 1 112 ? -6.916 2.091 3.865 1.00 95.31 112 GLU A CA 1
ATOM 808 C C . GLU A 1 112 ? -6.497 1.948 5.334 1.00 95.31 112 GLU A C 1
ATOM 810 O O . GLU A 1 112 ? -6.316 0.835 5.835 1.00 95.31 112 GLU A O 1
ATOM 815 N N . VAL A 1 113 ? -6.344 3.070 6.036 1.00 95.19 113 VAL A N 1
ATOM 816 C CA . VAL A 1 113 ? -5.968 3.112 7.455 1.00 95.19 113 VAL A CA 1
ATOM 817 C C . VAL A 1 113 ? -6.975 3.932 8.254 1.00 95.19 113 VAL A C 1
ATOM 819 O O . VAL A 1 113 ? -7.418 4.976 7.792 1.00 95.19 113 VAL A O 1
ATOM 822 N N . ASP A 1 114 ? -7.272 3.516 9.486 1.00 91.19 114 ASP A N 1
ATOM 823 C CA . ASP A 1 114 ? -8.352 4.113 10.300 1.00 91.19 114 ASP A CA 1
ATOM 824 C C . ASP A 1 114 ? -8.136 5.598 10.645 1.00 91.19 114 ASP A C 1
ATOM 826 O O . ASP A 1 114 ? -9.063 6.311 11.027 1.00 91.19 114 ASP A O 1
ATOM 830 N N . ALA A 1 115 ? -6.890 6.070 10.585 1.00 89.25 115 ALA A N 1
ATOM 831 C CA . ALA A 1 115 ? -6.523 7.402 11.051 1.00 89.25 115 ALA A CA 1
ATOM 832 C C . ALA A 1 115 ? -6.868 8.528 10.065 1.00 89.25 115 ALA A C 1
ATOM 834 O O . ALA A 1 115 ? -6.840 9.692 10.467 1.00 89.25 115 ALA A O 1
ATOM 835 N N . PHE A 1 116 ? -7.137 8.207 8.797 1.00 91.62 116 PHE A N 1
ATOM 836 C CA . PHE A 1 116 ? -7.262 9.196 7.730 1.00 91.62 116 PHE A CA 1
ATOM 837 C C . PHE A 1 116 ? -8.328 8.783 6.721 1.00 91.62 116 PHE A C 1
ATOM 839 O O . PHE A 1 116 ? -8.457 7.608 6.393 1.00 91.62 116 PHE A O 1
ATOM 846 N N . ALA A 1 117 ? -9.065 9.761 6.200 1.00 89.94 117 ALA A N 1
ATOM 847 C CA . ALA A 1 117 ? -10.055 9.507 5.164 1.00 89.94 117 ALA A CA 1
ATOM 848 C C . ALA A 1 117 ? -9.377 9.225 3.815 1.00 89.94 117 ALA A C 1
ATOM 850 O O . ALA A 1 117 ? -8.426 9.908 3.427 1.00 89.94 117 ALA A O 1
ATOM 851 N N . VAL A 1 118 ? -9.907 8.250 3.079 1.00 92.62 118 VAL A N 1
ATOM 852 C CA . VAL A 1 118 ? -9.485 7.945 1.709 1.00 92.62 118 VAL A CA 1
ATOM 853 C C . VAL A 1 118 ? -10.356 8.708 0.715 1.00 92.62 118 VAL A C 1
ATOM 855 O O . VAL A 1 118 ? -11.583 8.682 0.788 1.00 92.62 118 VAL A O 1
ATOM 858 N N . ASP A 1 119 ? -9.719 9.379 -0.246 1.00 94.56 119 ASP A N 1
ATOM 859 C CA . ASP A 1 119 ? -10.408 9.914 -1.419 1.00 94.56 119 ASP A CA 1
ATOM 860 C C . ASP A 1 119 ? -10.593 8.806 -2.465 1.00 94.56 119 ASP A C 1
ATOM 862 O O . ASP A 1 119 ? -9.703 8.523 -3.275 1.00 94.56 119 ASP A O 1
ATOM 866 N N . GLU A 1 120 ? -11.774 8.189 -2.449 1.00 92.62 120 GLU A N 1
ATOM 867 C CA . GLU A 1 120 ? -12.163 7.095 -3.348 1.00 92.62 120 GLU A CA 1
ATOM 868 C C . GLU A 1 120 ? -12.020 7.457 -4.831 1.00 92.62 120 GLU A C 1
ATOM 870 O O . GLU A 1 120 ? -11.613 6.632 -5.652 1.00 92.62 120 GLU A O 1
ATOM 875 N N . ALA A 1 121 ? -12.276 8.718 -5.197 1.00 93.12 121 ALA A N 1
ATOM 876 C CA . ALA A 1 121 ? -12.168 9.160 -6.585 1.00 93.12 121 ALA A CA 1
ATOM 877 C C . ALA A 1 121 ? -10.711 9.156 -7.082 1.00 93.12 121 ALA A C 1
ATOM 879 O O . ALA A 1 121 ? -10.458 9.099 -8.291 1.00 93.12 121 ALA A O 1
ATOM 880 N N . ARG A 1 122 ? -9.739 9.194 -6.162 1.00 94.81 122 ARG A N 1
ATOM 881 C CA . ARG A 1 122 ? -8.305 9.167 -6.465 1.00 94.81 122 ARG A CA 1
ATOM 882 C C . ARG A 1 122 ? -7.693 7.774 -6.435 1.00 94.81 122 ARG A C 1
ATOM 884 O O . ARG A 1 122 ? -6.640 7.599 -7.048 1.00 94.81 122 ARG A O 1
ATOM 891 N N . VAL A 1 123 ? -8.321 6.788 -5.791 1.00 94.75 123 VAL A N 1
ATOM 892 C CA . VAL A 1 123 ? -7.723 5.459 -5.557 1.00 94.75 123 VAL A CA 1
ATOM 893 C C . VAL A 1 123 ? -7.182 4.839 -6.846 1.00 94.75 123 VAL A C 1
ATOM 895 O O . VAL A 1 123 ? -5.995 4.523 -6.934 1.00 94.75 123 VAL A O 1
ATOM 898 N N . LEU A 1 124 ? -8.006 4.743 -7.893 1.00 94.38 124 LEU A N 1
ATOM 899 C CA . LEU A 1 124 ? -7.585 4.140 -9.163 1.00 94.38 124 LEU A CA 1
ATOM 900 C C . LEU A 1 124 ? -6.484 4.938 -9.875 1.00 94.38 124 LEU A C 1
ATOM 902 O O . LEU A 1 124 ? -5.615 4.352 -10.525 1.00 94.38 124 LEU A O 1
ATOM 906 N N . ALA A 1 125 ? -6.507 6.269 -9.776 1.00 95.38 125 ALA A N 1
ATOM 907 C CA . ALA A 1 125 ? -5.469 7.112 -10.359 1.00 95.38 125 ALA A CA 1
ATOM 908 C C . ALA A 1 125 ? -4.131 6.921 -9.628 1.00 95.38 125 ALA A C 1
ATOM 910 O O . ALA A 1 125 ? -3.089 6.793 -10.272 1.00 95.38 125 ALA A O 1
ATOM 911 N N . ASP A 1 126 ? -4.167 6.842 -8.301 1.00 95.88 126 ASP A N 1
ATOM 912 C CA . ASP A 1 126 ? -3.000 6.634 -7.450 1.00 95.88 126 ASP A CA 1
ATOM 913 C C . ASP A 1 126 ? -2.404 5.234 -7.675 1.00 95.88 126 ASP A C 1
ATOM 915 O O . ASP A 1 126 ? -1.197 5.111 -7.876 1.00 95.88 126 ASP A O 1
ATOM 919 N N . VAL A 1 127 ? -3.237 4.190 -7.772 1.00 95.50 127 VAL A N 1
ATOM 920 C CA . VAL A 1 127 ? -2.800 2.828 -8.131 1.00 95.50 127 VAL A CA 1
ATOM 921 C C . VAL A 1 127 ? -2.059 2.815 -9.470 1.00 95.50 127 VAL A C 1
ATOM 923 O O . VAL A 1 127 ? -0.995 2.206 -9.580 1.00 95.50 127 VAL A O 1
ATOM 926 N N . ARG A 1 128 ? -2.583 3.502 -10.495 1.00 94.44 128 ARG A N 1
ATOM 927 C CA . ARG A 1 128 ? -1.920 3.587 -11.809 1.00 94.44 128 ARG A CA 1
ATOM 928 C C . ARG A 1 128 ? -0.564 4.278 -11.706 1.00 94.44 128 ARG A C 1
ATOM 930 O O . ARG A 1 128 ? 0.426 3.708 -12.152 1.00 94.44 128 ARG A O 1
ATOM 937 N N . ARG A 1 129 ? -0.496 5.439 -11.041 1.00 94.50 129 ARG A N 1
ATOM 938 C CA . ARG A 1 129 ? 0.774 6.155 -10.822 1.00 94.50 129 ARG A CA 1
ATOM 939 C C . ARG A 1 129 ? 1.794 5.300 -10.075 1.00 94.50 129 ARG A C 1
ATOM 941 O O . ARG A 1 129 ? 2.973 5.313 -10.418 1.00 94.50 129 ARG A O 1
ATOM 948 N N . PHE A 1 130 ? 1.346 4.549 -9.074 1.00 94.25 130 PHE A N 1
ATOM 949 C CA . PHE A 1 130 ? 2.192 3.627 -8.328 1.00 94.25 130 PHE A CA 1
ATOM 950 C C . PHE A 1 130 ? 2.756 2.514 -9.222 1.00 94.25 130 PHE A C 1
ATOM 952 O O . PHE A 1 130 ? 3.965 2.280 -9.227 1.00 94.25 130 PHE A O 1
ATOM 959 N N . VAL A 1 131 ? 1.903 1.851 -10.011 1.00 93.88 131 VAL A N 1
ATOM 960 C CA . VAL A 1 131 ? 2.321 0.790 -10.941 1.00 93.88 131 VAL A CA 1
ATOM 961 C C . VAL A 1 131 ? 3.297 1.325 -11.990 1.00 93.88 131 VAL A C 1
ATOM 963 O O . VAL A 1 131 ? 4.326 0.691 -12.231 1.00 93.88 131 VAL A O 1
ATOM 966 N N . ASP A 1 132 ? 3.016 2.492 -12.571 1.00 92.88 132 ASP A N 1
ATOM 967 C CA . ASP A 1 132 ? 3.876 3.120 -13.577 1.00 92.88 132 ASP A CA 1
ATOM 968 C C . ASP A 1 132 ? 5.260 3.449 -13.000 1.00 92.88 132 ASP A C 1
ATOM 970 O O . ASP A 1 132 ? 6.281 3.092 -13.592 1.00 92.88 132 ASP A O 1
ATOM 974 N N . ALA A 1 133 ? 5.311 4.043 -11.803 1.00 91.75 133 ALA A N 1
ATOM 975 C CA . ALA A 1 133 ? 6.565 4.327 -11.109 1.00 91.75 133 ALA A CA 1
ATOM 976 C C . ALA A 1 133 ? 7.345 3.046 -10.772 1.00 91.75 133 ALA A C 1
ATOM 978 O O . ALA A 1 133 ? 8.564 2.990 -10.957 1.00 91.75 133 ALA A O 1
ATOM 979 N N . TYR A 1 134 ? 6.658 1.988 -10.327 1.00 90.69 134 TYR A N 1
ATOM 980 C CA . TYR A 1 134 ? 7.293 0.704 -10.033 1.00 90.69 134 TYR A CA 1
ATOM 981 C C . TYR A 1 134 ? 7.931 0.095 -11.285 1.00 90.69 134 TYR A C 1
ATOM 983 O O . TYR A 1 134 ? 9.104 -0.277 -11.264 1.00 90.69 134 TYR A O 1
ATOM 991 N N . VAL A 1 135 ? 7.183 0.034 -12.392 1.00 91.12 135 VAL A N 1
ATOM 992 C CA . VAL A 1 135 ? 7.668 -0.507 -13.671 1.00 91.12 135 VAL A CA 1
ATOM 993 C C . VAL A 1 135 ? 8.833 0.318 -14.218 1.00 91.12 135 VAL A C 1
ATOM 995 O O . VAL A 1 135 ? 9.778 -0.259 -14.745 1.00 91.12 135 VAL A O 1
ATOM 998 N N . ALA A 1 136 ? 8.799 1.644 -14.072 1.00 90.00 136 ALA A N 1
ATOM 999 C CA . ALA A 1 136 ? 9.871 2.518 -14.544 1.00 90.00 136 ALA A CA 1
ATOM 1000 C C . ALA A 1 136 ? 11.184 2.353 -13.757 1.00 90.00 136 ALA A C 1
ATOM 1002 O O . ALA A 1 136 ? 12.264 2.544 -14.313 1.00 90.00 136 ALA A O 1
ATOM 1003 N N . THR A 1 137 ? 11.102 2.012 -12.469 1.00 87.19 137 THR A N 1
ATOM 1004 C CA . THR A 1 137 ? 12.264 1.995 -11.559 1.00 87.19 137 THR A CA 1
ATOM 1005 C C . THR A 1 137 ? 12.807 0.603 -11.249 1.00 87.19 137 THR A C 1
ATOM 1007 O O . THR A 1 137 ? 13.919 0.485 -10.736 1.00 87.19 137 THR A O 1
ATOM 1010 N N . HIS A 1 138 ? 12.072 -0.457 -11.589 1.00 85.25 138 HIS A N 1
ATOM 1011 C CA . HIS A 1 138 ? 12.482 -1.841 -11.350 1.00 85.25 138 HIS A CA 1
ATOM 1012 C C . HIS A 1 138 ? 12.717 -2.582 -12.666 1.00 85.25 138 HIS A C 1
ATOM 1014 O O . HIS A 1 138 ? 12.028 -2.325 -13.652 1.00 85.25 138 HIS A O 1
ATOM 1020 N N . PRO A 1 139 ? 13.627 -3.573 -12.698 1.00 80.69 139 PRO A N 1
ATOM 1021 C CA . PRO A 1 139 ? 13.858 -4.418 -13.867 1.00 80.69 139 PRO A CA 1
ATOM 1022 C C . PRO A 1 139 ? 12.707 -5.426 -14.058 1.00 80.69 139 PRO A C 1
ATOM 1024 O O . PRO A 1 139 ? 12.881 -6.642 -13.964 1.00 80.69 139 PRO A O 1
ATOM 1027 N N . THR A 1 140 ? 11.499 -4.924 -14.305 1.00 82.25 140 THR A N 1
ATOM 1028 C CA . THR A 1 140 ? 10.282 -5.700 -14.534 1.00 82.25 140 THR A CA 1
ATOM 1029 C C . THR A 1 140 ? 9.535 -5.161 -15.750 1.00 82.25 140 THR A C 1
ATOM 1031 O O . THR A 1 140 ? 9.571 -3.977 -16.056 1.00 82.25 140 THR A O 1
ATOM 1034 N N . SER A 1 141 ? 8.833 -6.035 -16.466 1.00 79.75 141 SER A N 1
ATOM 1035 C CA . SER A 1 141 ? 7.955 -5.620 -17.565 1.00 79.75 141 SER A CA 1
ATOM 1036 C C . SER A 1 141 ? 6.552 -5.315 -17.039 1.00 79.75 141 SER A C 1
ATOM 1038 O O . SER A 1 141 ? 6.064 -6.068 -16.197 1.00 79.75 141 SER A O 1
ATOM 1040 N N . ALA A 1 142 ? 5.835 -4.358 -17.632 1.00 79.62 142 ALA A N 1
ATOM 1041 C CA . ALA A 1 142 ? 4.437 -4.057 -17.285 1.00 79.62 142 ALA A CA 1
ATOM 1042 C C . ALA A 1 142 ? 3.510 -5.294 -17.289 1.00 79.62 142 ALA A C 1
ATOM 1044 O O . ALA A 1 142 ? 2.638 -5.436 -16.441 1.00 79.62 142 ALA A O 1
ATOM 1045 N N . ASN A 1 143 ? 3.748 -6.268 -18.175 1.00 79.81 143 ASN A N 1
ATOM 1046 C CA . ASN A 1 143 ? 2.982 -7.525 -18.230 1.00 79.81 143 ASN A CA 1
ATOM 1047 C C . ASN A 1 143 ? 3.147 -8.436 -17.003 1.00 79.81 143 ASN A C 1
ATOM 1049 O O . ASN A 1 143 ? 2.443 -9.433 -16.873 1.00 79.81 143 ASN A O 1
ATOM 1053 N N . ARG A 1 144 ? 4.095 -8.120 -16.120 1.00 86.50 144 ARG A N 1
ATOM 1054 C CA . ARG A 1 144 ? 4.382 -8.847 -14.879 1.00 86.50 144 ARG A CA 1
ATOM 1055 C C . ARG A 1 144 ? 3.825 -8.142 -13.647 1.00 86.50 144 ARG A C 1
ATOM 1057 O O . ARG A 1 144 ? 4.092 -8.611 -12.542 1.00 86.50 144 ARG A O 1
ATOM 1064 N N . VAL A 1 145 ? 3.101 -7.043 -13.854 1.00 87.88 145 VAL A N 1
ATOM 1065 C CA . VAL A 1 145 ? 2.455 -6.250 -12.817 1.00 87.88 145 VAL A CA 1
ATOM 1066 C C . VAL A 1 145 ? 0.964 -6.162 -13.143 1.00 87.88 145 VAL A C 1
ATOM 1068 O O . VAL A 1 145 ? 0.571 -5.815 -14.262 1.00 87.88 145 VAL A O 1
ATOM 1071 N N . ARG A 1 146 ? 0.119 -6.556 -12.191 1.00 89.00 146 ARG A N 1
ATOM 1072 C CA . ARG A 1 146 ? -1.344 -6.525 -12.320 1.00 89.00 146 ARG A CA 1
ATOM 1073 C C . ARG A 1 146 ? -1.946 -6.022 -11.022 1.00 89.00 146 ARG A C 1
ATOM 1075 O O . ARG A 1 146 ? -1.540 -6.482 -9.965 1.00 89.00 146 ARG A O 1
ATOM 1082 N N . PHE A 1 147 ? -2.899 -5.106 -11.106 1.00 89.75 147 PHE A N 1
ATOM 1083 C CA . PHE A 1 147 ? -3.711 -4.735 -9.956 1.00 89.75 147 PHE A CA 1
ATOM 1084 C C . PHE A 1 147 ? -4.973 -5.598 -9.931 1.00 89.75 147 PHE A C 1
ATOM 1086 O O . PHE A 1 147 ? -5.593 -5.791 -10.978 1.00 89.75 147 PHE A O 1
ATOM 1093 N N . LEU A 1 148 ? -5.309 -6.124 -8.757 1.00 89.56 148 LEU A N 1
ATOM 1094 C CA . LEU A 1 148 ? -6.558 -6.819 -8.470 1.00 89.56 148 LEU A CA 1
ATOM 1095 C C . LEU A 1 148 ? -7.286 -6.025 -7.389 1.00 89.56 148 LEU A C 1
ATOM 1097 O O . LEU A 1 148 ? -6.752 -5.860 -6.292 1.00 89.56 148 LEU A O 1
ATOM 1101 N N . GLU A 1 149 ? -8.461 -5.507 -7.723 1.00 85.62 149 GLU A N 1
ATOM 1102 C CA . GLU A 1 149 ? -9.323 -4.790 -6.786 1.00 85.62 149 GLU A CA 1
ATOM 1103 C C . GLU A 1 149 ? -10.005 -5.796 -5.860 1.00 85.62 149 GLU A C 1
ATOM 1105 O O . GLU A 1 149 ? -10.433 -6.858 -6.316 1.00 85.62 149 GLU A O 1
ATOM 1110 N N . TYR A 1 150 ? -10.071 -5.500 -4.564 1.00 74.19 150 TYR A N 1
ATOM 1111 C CA . TYR A 1 150 ? -10.518 -6.498 -3.594 1.00 74.19 150 TYR A CA 1
ATOM 1112 C C . TYR A 1 150 ? -12.004 -6.850 -3.741 1.00 74.19 150 TYR A C 1
ATOM 1114 O O . TYR A 1 150 ? -12.343 -8.026 -3.711 1.00 74.19 150 TYR A O 1
ATOM 1122 N N . ASP A 1 151 ? -12.861 -5.879 -4.071 1.00 70.75 151 ASP A N 1
ATOM 1123 C CA . ASP A 1 151 ? -14.288 -6.119 -4.359 1.00 70.75 151 ASP A CA 1
ATOM 1124 C C . ASP A 1 151 ? -14.529 -6.946 -5.643 1.00 70.75 151 ASP A C 1
ATOM 1126 O O . ASP A 1 151 ? -15.664 -7.298 -5.968 1.00 70.75 151 ASP A O 1
ATOM 1130 N N . SER A 1 152 ? -13.465 -7.258 -6.391 1.00 49.59 152 SER A N 1
ATOM 1131 C CA . SER A 1 152 ? -13.491 -8.098 -7.593 1.00 49.59 152 SER A CA 1
ATOM 1132 C C . SER A 1 152 ? -12.857 -9.488 -7.405 1.00 49.59 152 SER A C 1
ATOM 1134 O O . SER A 1 152 ? -12.742 -10.229 -8.388 1.00 49.59 152 SER A O 1
ATOM 1136 N N . LEU A 1 153 ? -12.442 -9.837 -6.176 1.00 47.12 153 LEU A N 1
ATOM 1137 C CA . LEU A 1 153 ? -11.860 -11.132 -5.780 1.00 47.12 153 LEU A CA 1
ATOM 1138 C C . LEU A 1 153 ? -12.862 -12.021 -5.037 1.00 47.12 153 LEU A C 1
ATOM 1140 O O . LEU A 1 153 ? -12.764 -13.254 -5.240 1.00 47.12 153 LEU A O 1
#

Sequence (153 aa):
DARAAPAGDARAAGEPFRSLEAMVNIAENGRCRCVVEARGEGGAWGSGVPYGEVLGFRNRADGDRWDVFLPGLARADADAALDAGAEPRPLAVARVLGVVLIKGGNHKLAVEVDAFAVDEARVLADVRRFVDAYVATHPTSANRVRFLEYDSL

Organism: NCBI:txid35677

Foldseek 3Di:
DPDPQAPEDPVCVPFEEDAPVRVQVCQQVQNKKWFWDCPDCLDQLNLNWTKTFIPRYAFPLRGYGQIETEWQFDSVVSVVQCPVPDDRHIFTFPHFQWKWQAPRRNIYTHTDTPPTDGRPVGRVVSVVSNLVSCCVPDPGDSVRIDIDGPVND